Protein AF-A0A1B5L9G8-F1 (afdb_monomer_lite)

Organism: Ustilaginoidea virens (NCBI:txid1159556)

InterPro domains:
  IPR000719 Protein kinase domain [PS50011] (1-171)
  IPR011009 Protein kinase-like domain superfamily [SSF56112] (55-165)

Foldseek 3Di:
DADAPPDLADDQDAQDKYWYFDDFPPDPDDDDDDDDRDTKMKTFHAWPDDDPPDQKTWTWIQIPVPGIWIFITGHDDPDPVCVVVVVVVVVVQLVLVCLVDDDDDDPSGTHHDDPDDFCQDPVQADPVRDGPDDPVVVVVVVVVVVVSVVSCVVVVHDPVDDDSDDDDDDD

Radius of gyration: 18.92 Å; chains: 1; bounding box: 56×36×50 Å

pLDDT: mean 72.99, std 18.06, range [30.91, 96.12]

Secondary structure (DSSP, 8-state):
-EE-TT--B----TT-EEEEE---------S-------EEEEEEEEEEE--TT-SEEEEEEEETTTEEEEEEEE-----GGGHHHHHHHHHHHHHHHHHS-S-TT--TTEEE---S--TTSGGGB-TTSSB-S-HHHHHHHHHHHHHHHHHHHHTT---------------

Sequence (171 aa):
MAVDVGNPLIELRLGTRMAIQTDAVEEVTSSFREETAENYYIANLRNIARRSNEISAVFRARHSLFGDAVVKVVTKLTEPSSIPRIARNWVNEERVIRTVDHTPDYIPYCMDYLPYPDLAASTWIDSGSYFAGTLDHATRVFRQMASALDYLHGKKILHNDIKARKHPLQP

Structure (mmCIF, N/CA/C/O backbone):
data_AF-A0A1B5L9G8-F1
#
_entry.id   AF-A0A1B5L9G8-F1
#
loop_
_atom_site.group_PDB
_atom_site.id
_atom_site.type_symbol
_atom_site.label_atom_id
_atom_site.label_alt_id
_atom_site.label_comp_id
_atom_site.label_asym_id
_atom_site.label_entity_id
_atom_site.label_seq_id
_atom_site.pdbx_PDB_ins_code
_atom_site.Cartn_x
_atom_site.Cartn_y
_atom_site.Cartn_z
_atom_site.occupancy
_atom_site.B_iso_or_equiv
_atom_site.auth_seq_id
_atom_site.auth_comp_id
_atom_site.auth_asym_id
_atom_site.auth_atom_id
_atom_site.pdbx_PDB_model_num
ATOM 1 N N . MET A 1 1 ? -0.046 -6.805 28.510 1.00 32.25 1 MET A N 1
ATOM 2 C CA . MET A 1 1 ? -0.820 -5.551 28.487 1.00 32.25 1 MET A CA 1
ATOM 3 C C . MET A 1 1 ? -1.900 -5.745 27.439 1.00 32.25 1 MET A C 1
ATOM 5 O O . MET A 1 1 ? -1.558 -5.829 26.267 1.00 32.25 1 MET A O 1
ATOM 9 N N . ALA A 1 2 ? -3.137 -5.987 27.874 1.00 31.83 2 ALA A N 1
ATOM 10 C CA . ALA A 1 2 ? -4.296 -6.033 26.987 1.00 31.83 2 ALA A CA 1
ATOM 11 C C . ALA A 1 2 ? -4.629 -4.586 26.612 1.00 31.83 2 ALA A C 1
ATOM 13 O O . ALA A 1 2 ? -4.659 -3.728 27.497 1.00 31.83 2 ALA A O 1
ATOM 14 N N . VAL A 1 3 ? -4.747 -4.296 25.320 1.00 38.16 3 VAL A N 1
ATOM 15 C CA . VAL A 1 3 ? -5.112 -2.964 24.834 1.00 38.16 3 VAL A CA 1
ATOM 16 C C . VAL A 1 3 ? -6.541 -3.059 24.335 1.00 38.16 3 VAL A C 1
ATOM 18 O O . VAL A 1 3 ? -6.826 -3.849 23.440 1.00 38.16 3 VAL A O 1
ATOM 21 N N . ASP A 1 4 ? -7.408 -2.273 24.963 1.00 34.94 4 ASP A N 1
ATOM 22 C CA . ASP A 1 4 ? -8.803 -2.088 24.583 1.00 34.94 4 ASP A CA 1
ATOM 23 C C . ASP A 1 4 ? -8.887 -1.556 23.141 1.00 34.94 4 ASP A C 1
ATOM 25 O O . ASP A 1 4 ? -8.123 -0.663 22.740 1.00 34.94 4 ASP A O 1
ATOM 29 N N . VAL A 1 5 ? -9.773 -2.152 22.343 1.00 39.28 5 VAL A N 1
ATOM 30 C CA . VAL A 1 5 ? -9.876 -1.983 20.887 1.00 39.28 5 VAL A CA 1
ATOM 31 C C . VAL A 1 5 ? -10.596 -0.673 20.580 1.00 39.28 5 VAL A C 1
ATOM 33 O O . VAL A 1 5 ? -11.704 -0.624 20.068 1.00 39.28 5 VAL A O 1
ATOM 36 N N . GLY A 1 6 ? -9.938 0.427 20.922 1.00 35.88 6 GLY A N 1
ATOM 37 C CA . GLY A 1 6 ? -10.419 1.786 20.687 1.00 35.88 6 GLY A CA 1
ATOM 38 C C . GLY A 1 6 ? -9.310 2.833 20.697 1.00 35.88 6 GLY A C 1
ATOM 39 O O . GLY A 1 6 ? -9.556 3.987 20.349 1.00 35.88 6 GLY A O 1
ATOM 40 N N . ASN A 1 7 ? -8.077 2.454 21.055 1.00 38.84 7 ASN A N 1
ATOM 41 C CA . ASN A 1 7 ? -6.953 3.379 21.083 1.00 38.84 7 ASN A CA 1
ATOM 42 C C . ASN A 1 7 ? -5.988 3.133 19.907 1.00 38.84 7 ASN A C 1
ATOM 44 O O . ASN A 1 7 ? -5.149 2.235 19.977 1.00 38.84 7 ASN A O 1
ATOM 48 N N . PRO A 1 8 ? -6.056 3.934 18.827 1.00 45.72 8 PRO A N 1
ATOM 49 C CA . PRO A 1 8 ? -5.170 3.778 17.678 1.00 45.72 8 PRO A CA 1
ATOM 50 C C . PRO A 1 8 ? -3.727 4.220 17.975 1.00 45.72 8 PRO A C 1
ATOM 52 O O . PRO A 1 8 ? -2.856 3.995 17.138 1.00 45.72 8 PRO A O 1
ATOM 55 N N . LEU A 1 9 ? -3.457 4.833 19.140 1.00 46.97 9 LEU A N 1
ATOM 56 C CA . LEU A 1 9 ? -2.120 5.243 19.568 1.00 46.97 9 LEU A CA 1
ATOM 57 C C . LEU A 1 9 ? -1.368 4.074 20.199 1.00 46.97 9 LEU A C 1
ATOM 59 O O . LEU A 1 9 ? -1.429 3.856 21.410 1.00 46.97 9 LEU A O 1
ATOM 63 N N . ILE A 1 10 ? -0.609 3.347 19.384 1.00 57.81 10 ILE A N 1
ATOM 64 C CA . ILE A 1 10 ? 0.202 2.232 19.876 1.00 57.81 10 ILE A CA 1
ATOM 65 C C . ILE A 1 10 ? 1.638 2.371 19.378 1.00 57.81 10 ILE A C 1
ATOM 67 O O . ILE A 1 10 ? 1.932 2.247 18.189 1.00 57.81 10 ILE A O 1
ATOM 71 N N . GLU A 1 11 ? 2.566 2.591 20.310 1.00 56.94 11 GLU A N 1
ATOM 72 C CA . GLU A 1 11 ? 3.996 2.435 20.047 1.00 56.94 11 GLU A CA 1
ATOM 73 C C . GLU A 1 11 ? 4.407 0.968 20.227 1.00 56.94 11 GLU A C 1
ATOM 75 O O . GLU A 1 11 ? 4.881 0.549 21.285 1.00 56.94 11 GLU A O 1
ATOM 80 N N . LEU A 1 12 ? 4.249 0.160 19.176 1.00 63.81 12 LEU A N 1
ATOM 81 C CA . LEU A 1 12 ? 4.749 -1.216 19.177 1.00 63.81 12 LEU A CA 1
ATOM 82 C C . LEU A 1 12 ? 6.265 -1.223 18.977 1.00 63.81 12 LEU A C 1
ATOM 84 O O . LEU A 1 12 ? 6.761 -1.072 17.858 1.00 63.81 12 LEU A O 1
ATOM 88 N N . ARG A 1 13 ? 7.016 -1.405 20.068 1.00 67.62 13 ARG A N 1
ATOM 89 C CA . ARG A 1 13 ? 8.470 -1.622 20.002 1.00 67.62 13 ARG A CA 1
ATOM 90 C C . ARG A 1 13 ? 8.791 -2.926 19.259 1.00 67.62 13 ARG A C 1
ATOM 92 O O . ARG A 1 13 ? 7.985 -3.854 19.222 1.00 67.62 13 ARG A O 1
ATOM 99 N N . LEU A 1 14 ? 9.980 -2.978 18.661 1.00 72.31 14 LEU A N 1
ATOM 100 C CA . LEU A 1 14 ? 10.482 -4.161 17.964 1.00 72.31 14 LEU A CA 1
ATOM 101 C C . LEU A 1 14 ? 10.498 -5.374 18.909 1.00 72.31 14 LEU A C 1
ATOM 103 O O . LEU A 1 14 ? 10.992 -5.270 20.029 1.00 72.31 14 LEU A O 1
ATOM 107 N N . GLY A 1 15 ? 9.959 -6.508 18.460 1.00 70.19 15 GLY A N 1
ATOM 108 C CA . GLY A 1 15 ? 9.868 -7.745 19.240 1.00 70.19 15 GLY A CA 1
ATOM 109 C C . GLY A 1 15 ? 8.703 -7.798 20.234 1.00 70.19 15 GLY A C 1
ATOM 110 O O . GLY A 1 15 ? 8.423 -8.865 20.783 1.00 70.19 15 GLY A O 1
ATOM 111 N N . THR A 1 16 ? 7.985 -6.693 20.451 1.00 71.81 16 THR A N 1
ATOM 112 C CA . THR A 1 16 ? 6.837 -6.662 21.361 1.00 71.81 16 THR A CA 1
ATOM 113 C C . THR A 1 16 ? 5.630 -7.355 20.738 1.00 71.81 16 THR A C 1
ATOM 115 O O . THR A 1 16 ? 5.368 -7.226 19.540 1.00 71.81 16 THR A O 1
ATOM 118 N N . ARG A 1 17 ? 4.878 -8.076 21.577 1.00 71.62 17 ARG A N 1
ATOM 119 C CA . ARG A 1 17 ? 3.589 -8.680 21.232 1.00 71.62 17 ARG A CA 1
ATOM 120 C C . ARG A 1 17 ? 2.454 -7.877 21.841 1.00 71.62 17 ARG A C 1
ATOM 122 O O . ARG A 1 17 ? 2.522 -7.501 23.010 1.00 71.62 17 ARG A O 1
ATOM 129 N N . MET A 1 18 ? 1.406 -7.680 21.062 1.00 73.75 18 MET A N 1
ATOM 130 C CA . MET A 1 18 ? 0.159 -7.082 21.506 1.00 73.75 18 MET A CA 1
ATOM 131 C C . MET A 1 18 ? -0.958 -8.095 21.333 1.00 73.75 18 MET A C 1
ATOM 133 O O . MET A 1 18 ? -1.145 -8.598 20.228 1.00 73.75 18 MET A O 1
ATOM 137 N N . ALA A 1 19 ? -1.656 -8.399 22.424 1.00 75.50 19 ALA A N 1
ATOM 138 C CA . ALA A 1 19 ? -2.893 -9.160 22.380 1.00 75.50 19 ALA A CA 1
ATOM 139 C C . ALA A 1 19 ? -4.037 -8.192 22.079 1.00 75.50 19 ALA A C 1
ATOM 141 O O . ALA A 1 19 ? -4.143 -7.153 22.735 1.00 75.50 19 ALA A O 1
ATOM 142 N N . ILE A 1 20 ? -4.840 -8.535 21.082 1.00 70.19 20 ILE A N 1
ATOM 143 C CA . ILE A 1 20 ? -6.074 -7.848 20.739 1.00 70.19 20 ILE A CA 1
ATOM 144 C C . ILE A 1 20 ? -7.209 -8.794 21.110 1.00 70.19 20 ILE A C 1
ATOM 146 O O . ILE A 1 20 ? -7.206 -9.962 20.719 1.00 70.19 20 ILE A O 1
ATOM 150 N N . GLN A 1 21 ? -8.134 -8.268 21.901 1.00 65.06 21 GLN A N 1
ATOM 151 C CA . GLN A 1 21 ? -9.349 -8.942 22.316 1.00 65.06 21 GLN A CA 1
ATOM 152 C C . GLN A 1 21 ? -10.499 -8.069 21.841 1.00 65.06 21 GLN A C 1
ATOM 154 O O . GLN A 1 21 ? -10.686 -6.975 22.359 1.00 65.06 21 GLN A O 1
ATOM 159 N N . THR A 1 22 ? -11.215 -8.502 20.810 1.00 59.22 22 THR A N 1
ATOM 160 C CA . THR A 1 22 ? -12.420 -7.796 20.374 1.00 59.22 22 THR A CA 1
ATOM 161 C C . THR A 1 22 ? -13.578 -8.233 21.261 1.00 59.22 22 THR A C 1
ATOM 163 O O . THR A 1 22 ? -13.959 -9.406 21.228 1.00 59.22 22 THR A O 1
ATOM 166 N N . ASP A 1 23 ? -14.126 -7.311 22.051 1.00 49.72 23 ASP A N 1
ATOM 167 C CA . ASP A 1 23 ? -15.373 -7.562 22.770 1.00 49.72 23 ASP A CA 1
ATOM 168 C C . ASP A 1 23 ? -16.520 -7.723 21.765 1.00 49.72 23 ASP A C 1
ATOM 170 O O . ASP A 1 23 ? -16.543 -7.076 20.712 1.00 49.72 23 ASP A O 1
ATOM 174 N N . ALA A 1 24 ? -17.459 -8.620 22.073 1.00 49.25 24 ALA A N 1
ATOM 175 C CA . ALA A 1 24 ? -18.660 -8.796 21.272 1.00 49.25 24 ALA A CA 1
ATOM 176 C C . ALA A 1 24 ? -19.417 -7.462 21.229 1.00 49.25 24 ALA A C 1
ATOM 178 O O . ALA A 1 24 ? -19.804 -6.917 22.264 1.00 49.25 24 ALA A O 1
ATOM 179 N N . VAL A 1 25 ? -19.597 -6.909 20.031 1.00 48.91 25 VAL A N 1
ATOM 180 C CA . VAL A 1 25 ? -20.456 -5.742 19.850 1.00 48.91 25 VAL A CA 1
ATOM 181 C C . VAL A 1 25 ? -21.889 -6.229 20.061 1.00 48.91 25 VAL A C 1
ATOM 183 O O . VAL A 1 25 ? -22.413 -6.951 19.216 1.00 48.91 25 VAL A O 1
ATOM 186 N N . GLU A 1 26 ? -22.521 -5.864 21.181 1.00 42.09 26 GLU A N 1
ATOM 187 C CA . GLU A 1 26 ? -23.970 -6.025 21.360 1.00 42.09 26 GLU A CA 1
ATOM 188 C C . GLU A 1 26 ? -24.697 -5.107 20.361 1.00 42.09 26 GLU A C 1
ATOM 190 O O . GLU A 1 26 ? -25.102 -3.989 20.683 1.00 42.09 26 GLU A O 1
ATOM 195 N N . GLU A 1 27 ? -24.848 -5.548 19.112 1.00 42.66 27 GLU A N 1
ATOM 196 C CA . GLU A 1 27 ? -25.741 -4.899 18.159 1.00 42.66 27 GLU A CA 1
ATOM 197 C C . GLU A 1 27 ? -27.140 -5.512 18.269 1.00 42.66 27 GLU A C 1
ATOM 199 O O . GLU A 1 27 ? -27.417 -6.641 17.860 1.00 42.66 27 GLU A O 1
ATOM 204 N N . VAL A 1 28 ? -28.060 -4.720 18.820 1.00 45.66 28 VAL A N 1
ATOM 205 C CA . VAL A 1 28 ? -29.503 -4.944 18.751 1.00 45.66 28 VAL A CA 1
ATOM 206 C C . VAL A 1 28 ? -29.934 -4.805 17.289 1.00 45.66 28 VAL A C 1
ATOM 208 O O . VAL A 1 28 ? -30.333 -3.732 16.859 1.00 45.66 28 VAL A O 1
ATOM 211 N N . THR A 1 29 ? -29.827 -5.861 16.486 1.00 41.69 29 THR A N 1
ATOM 212 C CA . THR A 1 29 ? -30.732 -6.135 15.354 1.00 41.69 29 THR A CA 1
ATOM 213 C C . THR A 1 29 ? -30.519 -7.554 14.831 1.00 41.69 29 THR A C 1
ATOM 215 O O . THR A 1 29 ? -29.432 -7.963 14.439 1.00 41.69 29 THR A O 1
ATOM 218 N N . SER A 1 30 ? -31.600 -8.332 14.830 1.00 44.94 30 SER A N 1
ATOM 219 C CA . SER A 1 30 ? -31.612 -9.730 14.418 1.00 44.94 30 SER A CA 1
ATOM 220 C C . SER A 1 30 ? -31.294 -9.893 12.929 1.00 44.94 30 SER A C 1
ATOM 222 O O . SER A 1 30 ? -32.076 -9.457 12.083 1.00 44.94 30 SER A O 1
ATOM 224 N N . SER A 1 31 ? -30.215 -10.593 12.591 1.00 40.62 31 SER A N 1
ATOM 225 C CA . SER A 1 31 ? -30.265 -11.891 11.892 1.00 40.62 31 SER A CA 1
ATOM 226 C C . SER A 1 31 ? -28.882 -12.286 11.355 1.00 40.62 31 SER A C 1
ATOM 228 O O . SER A 1 31 ? -28.315 -11.621 10.499 1.00 40.62 31 SER A O 1
ATOM 230 N N . PHE A 1 32 ? -28.390 -13.419 11.866 1.00 42.16 32 PHE A N 1
ATOM 231 C CA . PHE A 1 32 ? -27.305 -14.255 11.340 1.00 42.16 32 PHE A CA 1
ATOM 232 C C . PHE A 1 32 ? -25.956 -13.585 11.031 1.00 42.16 32 PHE A C 1
ATOM 234 O O . PHE A 1 32 ? -25.656 -13.258 9.886 1.00 42.16 32 PHE A O 1
ATOM 241 N N . ARG A 1 33 ? -25.074 -13.569 12.037 1.00 35.38 33 ARG A N 1
ATOM 242 C CA . ARG A 1 33 ? -23.628 -13.796 11.877 1.00 35.38 33 ARG A CA 1
ATOM 243 C C . ARG A 1 33 ? -23.067 -14.351 13.187 1.00 35.38 33 ARG A C 1
ATOM 245 O O . ARG A 1 33 ? -23.445 -13.875 14.249 1.00 35.38 33 ARG A O 1
ATOM 252 N N . GLU A 1 34 ? -22.262 -15.406 13.096 1.00 38.94 34 GLU A N 1
ATOM 253 C CA . GLU A 1 34 ? -21.647 -16.066 14.250 1.00 38.94 34 GLU A CA 1
ATOM 254 C C . GLU A 1 34 ? -20.817 -15.066 15.067 1.00 38.94 34 GLU A C 1
ATOM 256 O O . GLU A 1 34 ? -19.945 -14.376 14.541 1.00 38.94 34 GLU A O 1
ATOM 261 N N . GLU A 1 35 ? -21.133 -14.992 16.358 1.00 45.28 35 GLU A N 1
ATOM 262 C CA . GLU A 1 35 ? -20.353 -14.331 17.399 1.00 45.28 35 GLU A CA 1
ATOM 263 C C . GLU A 1 35 ? -19.018 -15.061 17.569 1.00 45.28 35 GLU A C 1
ATOM 265 O O . GLU A 1 35 ? -18.971 -16.176 18.092 1.00 45.28 35 GLU A O 1
ATOM 270 N N . THR A 1 36 ? -17.912 -14.429 17.190 1.00 41.41 36 THR A N 1
ATOM 271 C CA . THR A 1 36 ? -16.589 -14.868 17.637 1.00 41.41 36 THR A CA 1
ATOM 272 C C . THR A 1 36 ? -15.848 -13.685 18.233 1.00 41.41 36 THR A C 1
ATOM 274 O O . THR A 1 36 ? -15.402 -12.794 17.517 1.00 41.41 36 THR A O 1
ATOM 277 N N . ALA A 1 37 ? -15.702 -13.678 19.559 1.00 48.91 37 ALA A N 1
ATOM 278 C CA . ALA A 1 37 ? -14.681 -12.873 20.213 1.00 48.91 37 ALA A CA 1
ATOM 279 C C . ALA A 1 37 ? -13.315 -13.354 19.698 1.00 48.91 37 ALA A C 1
ATOM 281 O O . ALA A 1 37 ? -12.838 -14.432 20.068 1.00 48.91 37 ALA A O 1
ATOM 282 N N . GLU A 1 38 ? -12.709 -12.602 18.783 1.00 59.12 38 GLU A N 1
ATOM 283 C CA . GLU A 1 38 ? -11.433 -12.975 18.191 1.00 59.12 38 GLU A CA 1
ATOM 284 C C . GLU A 1 38 ? -10.296 -12.567 19.129 1.00 59.12 38 GLU A C 1
ATOM 286 O O . GLU A 1 38 ? -10.011 -11.389 19.348 1.00 59.12 38 GLU A O 1
ATOM 291 N N . ASN A 1 39 ? -9.625 -13.575 19.685 1.00 71.38 39 ASN A N 1
ATOM 292 C CA . ASN A 1 39 ? -8.389 -13.397 20.433 1.00 71.38 39 ASN A CA 1
ATOM 293 C C . ASN A 1 39 ? -7.210 -13.634 19.492 1.00 71.38 39 ASN A C 1
ATOM 295 O O . ASN A 1 39 ? -6.898 -14.777 19.146 1.00 71.38 39 ASN A O 1
ATOM 299 N N . TYR A 1 40 ? -6.523 -12.566 19.099 1.00 76.94 40 TYR A N 1
ATOM 300 C CA . TYR A 1 40 ? -5.327 -12.664 18.267 1.00 76.94 40 TYR A CA 1
ATOM 301 C C . TYR A 1 40 ? -4.184 -11.820 18.819 1.00 76.94 40 TYR A C 1
ATOM 303 O O . TYR A 1 40 ? -4.368 -10.934 19.653 1.00 76.94 40 TYR A O 1
ATOM 311 N N . TYR A 1 41 ? -2.959 -12.119 18.384 1.00 80.31 41 TYR A N 1
ATOM 312 C CA . TYR A 1 41 ? -1.807 -11.287 18.710 1.00 80.31 41 TYR A CA 1
ATOM 313 C C . TYR A 1 41 ? -1.079 -10.810 17.462 1.00 80.31 41 TYR A C 1
ATOM 315 O O . TYR A 1 41 ? -0.990 -11.513 16.453 1.00 80.31 41 TYR A O 1
ATOM 323 N N . ILE A 1 42 ? -0.486 -9.626 17.585 1.00 81.75 42 ILE A N 1
ATOM 324 C CA . ILE A 1 42 ? 0.397 -9.023 16.591 1.00 81.75 42 ILE A CA 1
ATOM 325 C C . ILE A 1 42 ? 1.773 -8.836 17.229 1.00 81.75 42 ILE A C 1
ATOM 327 O O . ILE A 1 42 ? 1.903 -8.199 18.275 1.00 81.75 42 ILE A O 1
ATOM 331 N N . ALA A 1 43 ? 2.812 -9.394 16.607 1.00 83.75 43 ALA A N 1
ATOM 332 C CA . ALA A 1 43 ? 4.203 -9.215 17.025 1.00 83.75 43 ALA A CA 1
ATOM 333 C C . ALA A 1 43 ? 4.958 -8.330 16.026 1.00 83.75 43 ALA A C 1
ATOM 335 O O . ALA A 1 43 ? 5.053 -8.712 14.863 1.00 83.75 43 ALA A O 1
ATOM 336 N N . ASN A 1 44 ? 5.519 -7.190 16.447 1.00 83.00 44 ASN A N 1
ATOM 337 C CA . ASN A 1 44 ? 6.313 -6.336 15.550 1.00 83.00 44 ASN A CA 1
ATOM 338 C C . ASN A 1 44 ? 7.664 -7.004 15.237 1.00 83.00 44 ASN A C 1
ATOM 340 O O . ASN A 1 44 ? 8.490 -7.191 16.132 1.00 83.00 44 ASN A O 1
ATOM 344 N N . LEU A 1 45 ? 7.894 -7.339 13.967 1.00 81.06 45 LEU A N 1
ATOM 345 C CA . LEU A 1 45 ? 9.124 -7.973 13.492 1.00 81.06 45 LEU A CA 1
ATOM 346 C C . LEU A 1 45 ? 10.142 -6.975 12.942 1.00 81.06 45 LEU A C 1
ATOM 348 O O . LEU A 1 45 ? 11.338 -7.234 13.037 1.00 81.06 45 LEU A O 1
ATOM 352 N N . ARG A 1 46 ? 9.690 -5.882 12.312 1.00 81.75 46 ARG A N 1
ATOM 353 C CA . ARG A 1 46 ? 10.557 -4.857 11.705 1.00 81.75 46 ARG A CA 1
ATOM 354 C C . ARG A 1 46 ? 9.749 -3.629 11.287 1.00 81.75 46 ARG A C 1
ATOM 356 O O . ARG A 1 46 ? 8.750 -3.766 10.592 1.00 81.75 46 ARG A O 1
ATOM 363 N N . ASN A 1 47 ? 10.251 -2.425 11.554 1.00 79.25 47 ASN A N 1
ATOM 364 C CA . ASN A 1 47 ? 9.686 -1.202 10.970 1.00 79.25 47 ASN A CA 1
ATOM 365 C C . ASN A 1 47 ? 9.994 -1.123 9.462 1.00 79.25 47 ASN A C 1
ATOM 367 O O . ASN A 1 47 ? 11.153 -1.235 9.062 1.00 79.25 47 ASN A O 1
ATOM 371 N N . ILE A 1 48 ? 8.961 -0.922 8.639 1.00 77.88 48 ILE A N 1
ATOM 372 C CA . ILE A 1 48 ? 9.072 -0.768 7.178 1.00 77.88 48 ILE A CA 1
ATOM 373 C C . ILE A 1 48 ? 9.106 0.718 6.819 1.00 77.88 48 ILE A C 1
ATOM 375 O O . ILE A 1 48 ? 9.996 1.164 6.102 1.00 77.88 48 ILE A O 1
ATOM 379 N N . ALA A 1 49 ? 8.167 1.497 7.356 1.00 74.75 49 ALA A N 1
ATOM 380 C CA . ALA A 1 49 ? 8.111 2.938 7.165 1.00 74.75 49 ALA A CA 1
ATOM 381 C C . ALA A 1 49 ? 7.696 3.620 8.471 1.00 74.75 49 ALA A C 1
ATOM 383 O O . ALA A 1 49 ? 6.598 3.405 8.980 1.00 74.75 49 ALA A O 1
ATOM 384 N N . ARG A 1 50 ? 8.580 4.454 9.018 1.00 69.31 50 ARG A N 1
ATOM 385 C CA . ARG A 1 50 ? 8.281 5.327 10.155 1.00 69.31 50 ARG A CA 1
ATOM 386 C C . ARG A 1 50 ? 9.062 6.620 9.977 1.00 69.31 50 ARG A C 1
ATOM 388 O O . ARG A 1 50 ? 10.284 6.606 10.081 1.00 69.31 50 ARG A O 1
ATOM 395 N N . ARG A 1 51 ? 8.377 7.732 9.708 1.00 66.62 51 ARG A N 1
ATOM 396 C CA . ARG A 1 51 ? 9.007 9.061 9.722 1.00 66.62 51 ARG A CA 1
ATOM 397 C C . ARG A 1 51 ? 8.680 9.778 11.018 1.00 66.62 51 ARG A C 1
ATOM 399 O O . ARG A 1 51 ? 7.580 9.657 11.549 1.00 66.62 51 ARG A O 1
ATOM 406 N N . SER A 1 52 ? 9.625 10.582 11.491 1.00 61.44 52 SER A N 1
ATOM 407 C CA . SER A 1 52 ? 9.470 11.393 12.700 1.00 61.44 52 SER A CA 1
ATOM 408 C C . SER A 1 52 ? 8.251 12.320 12.655 1.00 61.44 52 SER A C 1
ATOM 410 O O . SER A 1 52 ? 7.697 12.614 13.709 1.00 61.44 52 SER A O 1
ATOM 412 N N . ASN A 1 53 ? 7.783 12.726 11.470 1.00 62.47 53 ASN A N 1
ATOM 413 C CA . ASN A 1 53 ? 6.672 13.670 11.298 1.00 62.47 53 ASN A CA 1
ATOM 414 C C . ASN A 1 53 ? 5.398 13.043 10.706 1.00 62.47 53 ASN A C 1
ATOM 416 O O . ASN A 1 53 ? 4.452 13.766 10.407 1.00 62.47 53 ASN A O 1
ATOM 420 N N . GLU A 1 54 ? 5.356 11.722 10.514 1.00 70.81 54 GLU A N 1
ATOM 421 C CA . GLU A 1 54 ? 4.166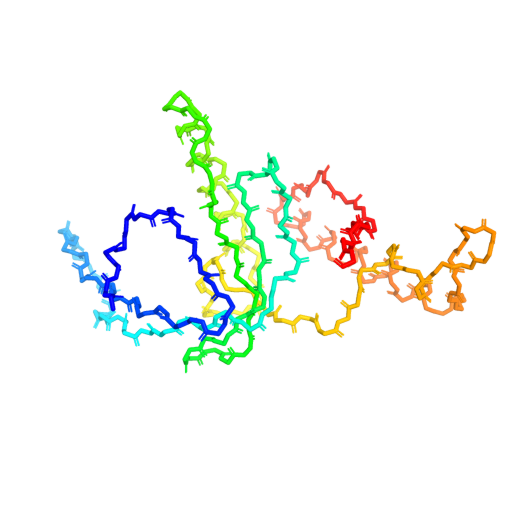 11.055 9.979 1.00 70.81 54 GLU A CA 1
ATOM 422 C C . GLU A 1 54 ? 3.196 10.647 11.095 1.00 70.81 54 GLU A C 1
ATOM 424 O O . GLU A 1 54 ? 3.583 10.255 12.199 1.00 70.81 54 GLU A O 1
ATOM 429 N N . ILE A 1 55 ? 1.905 10.750 10.779 1.00 75.06 55 ILE A N 1
ATOM 430 C CA . ILE A 1 55 ? 0.796 10.361 11.659 1.00 75.06 55 ILE A CA 1
ATOM 431 C C . ILE A 1 55 ? 0.584 8.845 11.702 1.00 75.06 55 ILE A C 1
ATOM 433 O O . ILE A 1 55 ? -0.197 8.368 12.516 1.00 75.06 55 ILE A O 1
ATOM 437 N N . SER A 1 56 ? 1.283 8.088 10.855 1.00 77.62 56 SER A N 1
ATOM 438 C CA . SER A 1 56 ? 1.206 6.632 10.793 1.00 77.62 56 SER A CA 1
ATOM 439 C C . SER A 1 56 ? 2.578 5.990 10.644 1.00 77.62 56 SER A C 1
ATOM 441 O O . SER A 1 56 ? 3.480 6.580 10.050 1.00 77.62 56 SER A O 1
ATOM 443 N N . ALA A 1 57 ? 2.694 4.746 11.092 1.00 79.88 57 ALA A N 1
ATOM 444 C CA . ALA A 1 57 ? 3.824 3.875 10.804 1.00 79.88 57 ALA A CA 1
ATOM 445 C C . ALA A 1 57 ? 3.347 2.556 10.197 1.00 79.88 57 ALA A C 1
ATOM 447 O O . ALA A 1 57 ? 2.227 2.112 10.443 1.00 79.88 57 ALA A O 1
ATOM 448 N N . VAL A 1 58 ? 4.229 1.933 9.421 1.00 82.38 58 VAL A N 1
ATOM 449 C CA . VAL A 1 58 ? 4.031 0.628 8.796 1.00 82.38 58 VAL A CA 1
ATOM 450 C C . VAL A 1 58 ? 5.149 -0.299 9.251 1.00 82.38 58 VAL A C 1
ATOM 452 O O . VAL A 1 58 ? 6.330 0.049 9.149 1.00 82.38 58 VAL A O 1
ATOM 455 N N . PHE A 1 59 ? 4.803 -1.481 9.744 1.00 84.31 59 PHE A N 1
ATOM 456 C CA . PHE A 1 59 ? 5.769 -2.479 10.192 1.00 84.31 59 PHE A CA 1
ATOM 457 C C . PHE A 1 59 ? 5.392 -3.875 9.704 1.00 84.31 59 PHE A C 1
ATOM 459 O O . PHE A 1 59 ? 4.222 -4.198 9.531 1.00 84.31 59 PHE A O 1
ATOM 466 N N . ARG A 1 60 ? 6.404 -4.714 9.485 1.00 87.25 60 ARG A N 1
ATOM 467 C CA . ARG A 1 60 ? 6.223 -6.152 9.324 1.00 87.25 60 ARG A CA 1
ATOM 468 C C . ARG A 1 60 ? 5.842 -6.720 10.679 1.00 87.25 60 ARG A C 1
ATOM 470 O O . ARG A 1 60 ? 6.517 -6.445 11.674 1.00 87.25 60 ARG A O 1
ATOM 477 N N . ALA A 1 61 ? 4.817 -7.549 10.704 1.00 86.69 61 ALA A N 1
ATOM 478 C CA . ALA A 1 61 ? 4.339 -8.202 11.898 1.00 86.69 61 ALA A CA 1
ATOM 479 C C . ALA A 1 61 ? 4.114 -9.697 11.680 1.00 86.69 61 ALA A C 1
ATOM 481 O O . ALA A 1 61 ? 4.000 -10.159 10.550 1.00 86.69 61 ALA A O 1
ATOM 482 N N . ARG A 1 62 ? 4.010 -10.436 12.785 1.00 87.69 62 ARG A N 1
ATOM 483 C CA . ARG A 1 62 ? 3.437 -11.782 12.797 1.00 87.69 62 ARG A CA 1
ATOM 484 C C . 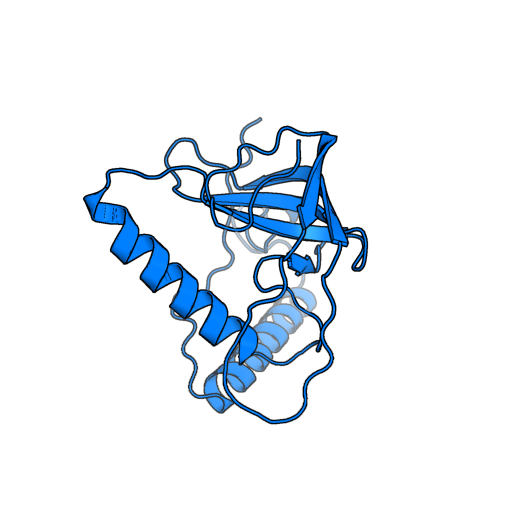ARG A 1 62 ? 2.068 -11.740 13.465 1.00 87.69 62 ARG A C 1
ATOM 486 O O . ARG A 1 62 ? 2.000 -11.469 14.666 1.00 87.69 62 ARG A O 1
ATOM 493 N N . HIS A 1 63 ? 1.022 -12.002 12.691 1.00 86.81 63 HIS A N 1
ATOM 494 C CA . HIS A 1 63 ? -0.342 -12.237 13.146 1.00 86.81 63 HIS A CA 1
ATOM 495 C C . HIS A 1 63 ? -0.507 -13.702 13.571 1.00 86.81 63 HIS A C 1
ATOM 497 O O . HIS A 1 63 ? -0.031 -14.611 12.888 1.00 86.81 63 HIS A O 1
ATOM 503 N N . SER A 1 64 ? -1.182 -13.957 14.691 1.00 84.31 64 SER A N 1
ATOM 504 C CA . SER A 1 64 ? -1.394 -15.322 15.200 1.00 84.31 64 SER A CA 1
ATOM 505 C C . SER A 1 64 ? -2.221 -16.212 14.274 1.00 84.31 64 SER A C 1
ATOM 507 O O . SER A 1 64 ? -1.993 -17.417 14.255 1.00 84.31 64 SER A O 1
ATOM 509 N N . LEU A 1 65 ? -3.150 -15.621 13.517 1.00 82.75 65 LEU A N 1
ATOM 510 C CA . LEU A 1 65 ? -4.050 -16.346 12.611 1.00 82.75 65 LEU A CA 1
ATOM 511 C C . LEU A 1 65 ? -3.571 -16.331 11.152 1.00 82.75 65 LEU A C 1
ATOM 513 O O . LEU A 1 65 ? -3.722 -17.321 10.451 1.00 82.75 65 LEU A O 1
ATOM 517 N N . PHE A 1 66 ? -2.945 -15.233 10.711 1.00 78.88 66 PHE A N 1
ATOM 518 C CA . PHE A 1 66 ? -2.629 -14.993 9.293 1.00 78.88 66 PHE A CA 1
ATOM 519 C C . PHE A 1 66 ? -1.133 -15.125 8.975 1.00 78.88 66 PHE A C 1
ATOM 521 O O . PHE A 1 66 ? -0.725 -15.018 7.825 1.00 78.88 66 PHE A O 1
ATOM 528 N N . GLY A 1 67 ? -0.287 -15.374 9.980 1.00 86.94 67 GLY A N 1
ATOM 529 C CA . GLY A 1 67 ? 1.152 -15.506 9.775 1.00 86.94 67 GLY A CA 1
ATOM 530 C C . GLY A 1 67 ? 1.834 -14.159 9.535 1.00 86.94 67 GLY A C 1
ATOM 531 O O . GLY A 1 67 ? 1.688 -13.238 10.336 1.00 86.94 67 GLY A O 1
ATOM 532 N N . ASP A 1 68 ? 2.655 -14.063 8.492 1.00 87.50 68 ASP A N 1
ATOM 533 C CA . ASP A 1 68 ? 3.420 -12.850 8.189 1.00 87.50 68 ASP A CA 1
ATOM 534 C C . ASP A 1 68 ? 2.536 -11.777 7.546 1.00 87.50 68 ASP A C 1
ATOM 536 O O . ASP A 1 68 ? 1.912 -12.004 6.515 1.00 87.50 68 ASP A O 1
ATOM 540 N N . ALA A 1 69 ? 2.544 -10.583 8.133 1.00 86.94 69 ALA A N 1
ATOM 541 C CA . ALA A 1 69 ? 1.697 -9.475 7.720 1.00 86.94 69 ALA A CA 1
ATOM 542 C C . ALA A 1 69 ? 2.449 -8.138 7.717 1.00 86.94 69 ALA A C 1
ATOM 544 O O . ALA A 1 69 ? 3.533 -7.983 8.288 1.00 86.94 69 ALA A O 1
ATOM 545 N N . VAL A 1 70 ? 1.840 -7.138 7.097 1.00 84.56 70 VAL A N 1
ATOM 546 C CA . VAL A 1 70 ? 2.191 -5.724 7.186 1.00 84.56 70 VAL A CA 1
ATOM 547 C C . VAL A 1 70 ? 1.087 -5.022 7.945 1.00 84.56 70 VAL A C 1
ATOM 549 O O . VAL A 1 70 ? -0.078 -5.123 7.573 1.00 84.56 70 VAL A O 1
ATOM 552 N N . VAL A 1 71 ? 1.467 -4.293 8.989 1.00 82.19 71 VAL A N 1
ATOM 553 C CA . VAL A 1 71 ? 0.531 -3.585 9.851 1.00 82.19 71 VAL A CA 1
ATOM 554 C C . VAL A 1 71 ? 0.761 -2.088 9.788 1.00 82.19 71 VAL A C 1
ATOM 556 O O . VAL A 1 71 ? 1.886 -1.614 9.964 1.00 82.19 71 VAL A O 1
ATOM 559 N N . LYS A 1 72 ? -0.320 -1.344 9.538 1.00 82.88 72 LYS A N 1
ATOM 560 C CA . LYS A 1 72 ? -0.355 0.121 9.581 1.00 82.88 72 LYS A CA 1
ATOM 561 C C . LYS A 1 72 ? -0.998 0.567 10.890 1.00 82.88 72 LYS A C 1
ATOM 563 O O . LYS A 1 72 ? -2.091 0.127 11.223 1.00 82.88 72 LYS A O 1
ATOM 568 N N . VAL A 1 73 ? -0.337 1.464 11.614 1.00 77.50 73 VAL A N 1
ATOM 569 C CA . VAL A 1 73 ? -0.831 2.041 12.877 1.00 77.50 73 VAL A CA 1
ATOM 570 C C . VAL A 1 73 ? -0.752 3.556 12.844 1.00 77.50 73 VAL A C 1
ATOM 572 O O . VAL A 1 73 ? 0.102 4.115 12.157 1.00 77.50 73 VAL A O 1
ATOM 575 N N . VAL A 1 74 ? -1.611 4.227 13.608 1.00 77.06 74 VAL A N 1
ATOM 576 C CA . VAL A 1 74 ? -1.563 5.681 13.798 1.00 77.06 74 VAL A CA 1
ATOM 577 C C . VAL A 1 74 ? -0.609 5.978 14.956 1.00 77.06 74 VAL A C 1
ATOM 579 O O . VAL A 1 74 ? -0.834 5.585 16.091 1.00 77.06 74 VAL A O 1
ATOM 582 N N . THR A 1 75 ? 0.500 6.661 14.692 1.00 70.69 75 THR A N 1
ATOM 583 C CA . THR A 1 75 ? 1.559 6.865 15.697 1.00 70.69 75 THR A CA 1
ATOM 584 C C . THR A 1 75 ? 1.499 8.211 16.399 1.00 70.69 75 THR A C 1
ATOM 586 O O . THR A 1 75 ? 2.190 8.400 17.398 1.00 70.69 75 THR A O 1
ATOM 589 N N . LYS A 1 76 ? 0.727 9.172 15.877 1.00 67.69 76 LYS A N 1
ATOM 590 C CA . LYS A 1 76 ? 0.610 10.519 16.449 1.00 67.69 76 LYS A CA 1
ATOM 591 C C . LYS A 1 76 ? -0.791 11.083 16.245 1.00 67.69 76 LYS A C 1
ATOM 593 O O . LYS A 1 76 ? -1.271 11.135 15.116 1.00 67.69 76 LYS A O 1
ATOM 598 N N . LEU A 1 77 ? -1.388 11.604 17.316 1.00 65.12 77 LEU A N 1
ATOM 599 C CA . LEU A 1 77 ? -2.502 12.545 17.224 1.00 65.12 77 LEU A CA 1
ATOM 600 C C . LEU A 1 77 ? -1.907 13.954 17.223 1.00 65.12 77 LEU A C 1
ATOM 602 O O . LEU A 1 77 ? -1.574 14.514 18.265 1.00 65.12 77 LEU A O 1
ATOM 606 N N . THR A 1 78 ? -1.682 14.498 16.032 1.00 62.97 78 THR A N 1
ATOM 607 C CA . THR A 1 78 ? -1.194 15.869 15.853 1.00 62.97 78 THR A CA 1
ATOM 608 C C . THR A 1 78 ? -2.362 16.826 16.072 1.00 62.97 78 THR A C 1
ATOM 610 O O . THR A 1 78 ? -3.032 17.190 15.118 1.00 62.97 78 THR A O 1
ATOM 613 N N . GLU A 1 79 ? -2.637 17.181 17.326 1.00 72.31 79 GLU A N 1
ATOM 614 C CA . GLU A 1 79 ? -3.732 18.067 17.768 1.00 72.31 79 GLU A CA 1
ATOM 615 C C . GLU A 1 79 ? -5.150 17.449 17.727 1.00 72.31 79 GLU A C 1
ATOM 617 O O . GLU A 1 79 ? -5.498 16.756 16.763 1.00 72.31 79 GLU A O 1
ATOM 622 N N . PRO A 1 80 ? -6.017 17.742 18.726 1.00 72.31 80 PRO A N 1
ATOM 623 C CA . PRO A 1 80 ? -7.400 17.249 18.768 1.00 72.31 80 PRO A CA 1
ATOM 624 C C . PRO A 1 80 ? -8.228 17.585 17.519 1.00 72.31 80 PRO A C 1
ATOM 626 O O . PRO A 1 80 ? -9.070 16.797 17.093 1.00 72.31 80 PRO A O 1
ATOM 629 N N . SER A 1 81 ? -7.949 18.729 16.890 1.00 76.31 81 SER A N 1
ATOM 630 C CA . SER A 1 81 ? -8.599 19.203 15.660 1.00 76.31 81 SER A CA 1
ATOM 631 C C . SER A 1 81 ? -8.362 18.283 14.453 1.00 76.31 81 SER A C 1
ATOM 633 O O . SER A 1 81 ? -9.183 18.239 13.534 1.00 76.31 81 SER A O 1
ATOM 635 N N . SER A 1 82 ? -7.263 17.521 14.441 1.00 76.25 82 SER A N 1
ATOM 636 C CA . SER A 1 82 ? -6.927 16.604 13.348 1.00 76.25 82 SER A CA 1
ATOM 637 C C . SER A 1 82 ? -7.620 15.246 13.459 1.00 76.25 82 SER A C 1
ATOM 639 O O . SER A 1 82 ? -7.765 14.566 12.440 1.00 76.25 82 SER A O 1
ATOM 641 N N . ILE A 1 83 ? -8.082 14.865 14.657 1.00 79.38 83 ILE A N 1
ATOM 642 C CA . ILE A 1 83 ? -8.648 13.539 14.946 1.00 79.38 83 ILE A CA 1
ATOM 643 C C . ILE A 1 83 ? -9.827 13.213 14.018 1.00 79.38 83 ILE A C 1
ATOM 645 O O . ILE A 1 83 ? -9.785 12.157 13.383 1.00 79.38 83 ILE A O 1
ATOM 649 N N . PRO A 1 84 ? -10.827 14.100 13.819 1.00 83.06 84 PRO A N 1
ATOM 650 C CA . PRO A 1 84 ? -11.948 13.793 12.930 1.00 83.06 84 PRO A CA 1
ATOM 651 C C . PRO A 1 84 ? -11.511 13.581 11.478 1.00 83.06 84 PRO A C 1
ATOM 653 O O . PRO A 1 84 ? -12.076 12.748 10.770 1.00 83.06 84 PRO A O 1
ATOM 656 N N . ARG A 1 85 ? -10.489 14.318 11.022 1.00 82.81 85 ARG A N 1
ATOM 657 C CA . ARG A 1 85 ? -9.933 14.167 9.672 1.00 82.81 85 ARG A CA 1
ATOM 658 C C . ARG A 1 85 ? -9.195 12.838 9.527 1.00 82.81 85 ARG A C 1
ATOM 660 O O . ARG A 1 85 ? -9.383 12.162 8.522 1.00 82.81 85 ARG A O 1
ATOM 667 N N . ILE A 1 86 ? -8.378 12.464 10.514 1.00 80.44 86 ILE A N 1
ATOM 668 C CA . ILE A 1 86 ? -7.649 11.188 10.525 1.00 80.44 86 ILE A CA 1
ATOM 669 C C . ILE A 1 86 ? -8.643 10.025 10.526 1.00 80.44 86 ILE A C 1
ATOM 671 O O . ILE A 1 86 ? -8.556 9.171 9.649 1.00 80.44 86 ILE A O 1
ATOM 675 N N . ALA A 1 87 ? -9.629 10.042 11.426 1.00 81.94 87 ALA A N 1
ATOM 676 C CA . ALA A 1 87 ? -10.665 9.015 11.505 1.00 81.94 87 ALA A CA 1
ATOM 677 C C . ALA A 1 87 ? -11.451 8.891 10.190 1.00 81.94 87 ALA A C 1
ATOM 679 O O . ALA A 1 87 ? -11.641 7.792 9.680 1.00 81.94 87 ALA A O 1
ATOM 680 N N . ARG A 1 88 ? -11.845 10.016 9.576 1.00 84.38 88 ARG A N 1
ATOM 681 C CA . ARG A 1 88 ? -12.548 10.005 8.284 1.00 84.38 88 ARG A CA 1
ATOM 682 C C . ARG A 1 88 ? -11.695 9.423 7.158 1.00 84.38 88 ARG A C 1
ATOM 684 O O . ARG A 1 88 ? -12.196 8.633 6.364 1.00 84.38 88 ARG A O 1
ATOM 691 N N . ASN A 1 89 ? -10.425 9.818 7.071 1.00 83.38 89 ASN A N 1
ATOM 692 C CA . ASN A 1 89 ? -9.507 9.282 6.067 1.00 83.38 89 ASN A CA 1
ATOM 693 C C . ASN A 1 89 ? -9.313 7.773 6.248 1.00 83.38 89 ASN A C 1
ATOM 695 O O . ASN A 1 89 ? -9.313 7.040 5.267 1.00 83.38 89 ASN A O 1
ATOM 699 N N . TRP A 1 90 ? -9.213 7.329 7.497 1.00 81.44 90 TRP A N 1
ATOM 700 C CA . TRP A 1 90 ? -9.047 5.932 7.869 1.00 81.44 90 TRP A CA 1
ATOM 701 C C . TRP A 1 90 ? -10.262 5.074 7.493 1.00 81.44 90 TRP A C 1
ATOM 703 O O . TRP A 1 90 ? -10.110 4.084 6.786 1.00 81.44 90 TRP A O 1
ATOM 713 N N . VAL A 1 91 ? -11.475 5.507 7.856 1.00 82.62 91 VAL A N 1
ATOM 714 C CA . VAL A 1 91 ? -12.731 4.833 7.470 1.00 82.62 91 VAL A CA 1
ATOM 715 C C . VAL A 1 91 ? -12.890 4.777 5.948 1.00 82.62 91 VAL A C 1
ATOM 717 O O . VAL A 1 91 ? -13.345 3.777 5.396 1.00 82.62 91 VAL A O 1
ATOM 720 N N . ASN A 1 92 ? -12.495 5.837 5.237 1.00 83.69 92 ASN A N 1
ATOM 721 C CA . ASN A 1 92 ? -12.527 5.844 3.776 1.00 83.69 92 ASN A CA 1
ATOM 722 C C . ASN A 1 92 ? -11.536 4.844 3.164 1.00 83.69 92 ASN A C 1
ATOM 724 O O . ASN A 1 92 ? -11.898 4.158 2.210 1.00 83.69 92 ASN A O 1
ATOM 728 N N . GLU A 1 93 ? -10.311 4.769 3.693 1.00 82.12 93 GLU A N 1
ATOM 729 C CA . GLU A 1 93 ? -9.280 3.823 3.249 1.00 82.12 93 GLU A CA 1
ATOM 730 C C . GLU A 1 93 ? -9.731 2.377 3.485 1.00 82.12 93 GLU A C 1
ATOM 732 O O . GLU A 1 93 ? -9.727 1.581 2.548 1.00 82.12 93 GLU A O 1
ATOM 737 N N . GLU A 1 94 ? -10.230 2.065 4.685 1.00 80.69 94 GLU A N 1
ATOM 738 C CA . GLU A 1 94 ? -10.812 0.761 5.018 1.00 80.69 94 GLU A CA 1
ATOM 739 C C . GLU A 1 94 ? -11.946 0.386 4.058 1.00 80.69 94 GLU A C 1
ATOM 741 O O . GLU A 1 94 ? -11.959 -0.714 3.502 1.00 80.69 94 GLU A O 1
ATOM 746 N N . ARG A 1 95 ? -12.893 1.306 3.830 1.00 82.75 95 ARG A N 1
ATOM 747 C CA . ARG A 1 95 ? -14.029 1.063 2.938 1.00 82.75 95 ARG A CA 1
ATOM 748 C C . ARG A 1 95 ? -13.567 0.732 1.522 1.00 82.75 95 ARG A C 1
ATOM 750 O O . ARG A 1 95 ? -14.122 -0.172 0.911 1.00 82.75 95 ARG A O 1
ATOM 757 N N . VAL A 1 96 ? -12.565 1.441 0.998 1.00 83.56 96 VAL A N 1
ATOM 758 C CA . VAL A 1 96 ? -12.013 1.151 -0.333 1.00 83.56 96 VAL A CA 1
ATOM 759 C C . VAL A 1 96 ? -11.311 -0.205 -0.342 1.00 83.56 96 VAL A C 1
ATOM 761 O O . VAL A 1 96 ? -11.615 -1.021 -1.206 1.00 83.56 96 VAL A O 1
ATOM 764 N N . ILE A 1 97 ? -10.439 -0.492 0.627 1.00 80.38 97 ILE A N 1
ATOM 765 C CA . ILE A 1 97 ? -9.698 -1.763 0.684 1.00 80.38 97 ILE A CA 1
ATOM 766 C C . ILE A 1 97 ? -10.655 -2.958 0.749 1.00 80.38 97 ILE A C 1
ATOM 768 O O . ILE A 1 97 ? -10.504 -3.890 -0.031 1.00 80.38 97 ILE A O 1
ATOM 772 N N . ARG A 1 98 ? -11.703 -2.902 1.583 1.00 77.94 98 ARG A N 1
ATOM 773 C CA . ARG A 1 98 ? -12.721 -3.967 1.672 1.00 77.94 98 ARG A CA 1
ATOM 774 C C . ARG A 1 98 ? -13.473 -4.200 0.360 1.00 77.94 98 ARG A C 1
ATOM 776 O O . ARG A 1 98 ? -13.971 -5.294 0.124 1.00 77.94 98 ARG A O 1
ATOM 783 N N . THR A 1 99 ? -13.580 -3.185 -0.499 1.00 81.06 99 THR A N 1
ATOM 784 C CA . THR A 1 99 ? -14.198 -3.348 -1.826 1.00 81.06 99 THR A CA 1
ATOM 785 C C . THR A 1 99 ? -13.249 -3.956 -2.854 1.00 81.06 99 THR A C 1
ATOM 787 O O . THR A 1 99 ? -13.715 -4.449 -3.881 1.00 81.06 99 THR A O 1
ATOM 790 N N . VAL A 1 100 ? -11.939 -3.958 -2.603 1.00 78.88 100 VAL A N 1
ATOM 791 C CA . VAL A 1 100 ? -10.905 -4.561 -3.454 1.00 78.88 100 VAL A CA 1
ATOM 792 C C . VAL A 1 100 ? -10.736 -6.025 -3.029 1.00 78.88 100 VAL A C 1
ATOM 794 O O . VAL A 1 100 ? -9.820 -6.408 -2.317 1.00 78.88 100 VAL A O 1
ATOM 797 N N . ASP A 1 101 ? -11.719 -6.835 -3.415 1.00 68.00 101 ASP A N 1
ATOM 798 C CA . ASP A 1 101 ? -11.833 -8.248 -3.048 1.00 68.00 101 ASP A CA 1
ATOM 799 C C . ASP A 1 101 ? -10.794 -9.124 -3.771 1.00 68.00 101 ASP A C 1
ATOM 801 O O . ASP A 1 101 ? -10.891 -9.312 -4.995 1.00 68.00 101 ASP A O 1
ATOM 805 N N . HIS A 1 102 ? -9.786 -9.604 -3.029 1.00 52.09 102 HIS A N 1
ATOM 806 C CA . HIS A 1 102 ? -8.813 -10.620 -3.469 1.00 52.09 102 HIS A CA 1
ATOM 807 C C . HIS A 1 102 ? -8.581 -11.748 -2.443 1.00 52.09 102 HIS A C 1
ATOM 809 O O . HIS A 1 102 ? -8.038 -12.779 -2.834 1.00 52.09 102 HIS A O 1
ATOM 815 N N . THR A 1 103 ? -8.985 -11.600 -1.171 1.00 47.06 103 THR A N 1
ATOM 816 C CA . THR A 1 103 ? -8.851 -12.657 -0.149 1.00 47.06 103 THR A CA 1
ATOM 817 C C . THR A 1 103 ? -9.817 -12.368 1.020 1.00 47.06 103 THR A C 1
ATOM 819 O O . THR A 1 103 ? -9.874 -11.228 1.475 1.00 47.06 103 THR A O 1
ATOM 822 N N . PRO A 1 104 ? -10.613 -13.343 1.494 1.00 41.12 104 PRO A N 1
ATOM 823 C CA . PRO A 1 104 ? -11.814 -13.071 2.299 1.00 41.12 104 PRO A CA 1
ATOM 824 C C . PRO A 1 104 ? -11.603 -12.709 3.783 1.00 41.12 104 PRO A C 1
ATOM 826 O O . PRO A 1 104 ? -12.564 -12.274 4.412 1.00 41.12 104 PRO A O 1
ATOM 829 N N . ASP A 1 105 ? -10.387 -12.782 4.337 1.00 48.19 105 ASP A N 1
ATOM 830 C CA . ASP A 1 105 ? -10.190 -12.712 5.801 1.00 48.19 105 ASP A CA 1
ATOM 831 C C . ASP A 1 105 ? -9.346 -11.514 6.285 1.00 48.19 105 ASP A C 1
ATOM 833 O O . ASP A 1 105 ? -8.705 -11.552 7.336 1.00 48.19 105 ASP A O 1
ATOM 837 N N . TYR A 1 106 ? -9.310 -10.420 5.519 1.00 48.34 106 TYR A N 1
ATOM 838 C CA . TYR A 1 106 ? -8.513 -9.247 5.881 1.00 48.34 106 TYR A CA 1
ATOM 839 C C . TYR A 1 106 ? -9.121 -8.462 7.048 1.00 48.34 106 TYR A C 1
ATOM 841 O O . TYR A 1 106 ? -10.113 -7.743 6.906 1.00 48.34 106 TYR A O 1
ATOM 849 N N . ILE A 1 107 ? -8.415 -8.466 8.178 1.00 55.66 107 ILE A N 1
ATOM 850 C CA . ILE A 1 107 ? -8.442 -7.321 9.088 1.00 55.66 107 ILE A CA 1
ATOM 851 C C . ILE A 1 107 ? -7.837 -6.151 8.293 1.00 55.66 107 ILE A C 1
ATOM 853 O O . ILE A 1 107 ? -6.694 -6.268 7.857 1.00 55.66 107 ILE A O 1
ATOM 857 N N . PRO A 1 108 ? -8.534 -5.016 8.100 1.00 54.59 108 PRO A N 1
ATOM 858 C CA . PRO A 1 108 ? -8.136 -3.937 7.177 1.00 54.59 108 PRO A CA 1
ATOM 859 C C . PRO A 1 108 ? -6.778 -3.279 7.481 1.00 54.59 108 PRO A C 1
ATOM 861 O O . PRO A 1 108 ? -6.289 -2.451 6.714 1.00 54.59 108 PRO A O 1
ATOM 864 N N . TYR A 1 109 ? -6.149 -3.663 8.591 1.00 65.25 109 TYR A N 1
ATOM 865 C CA . TYR A 1 109 ? -4.846 -3.191 9.045 1.00 65.25 109 TYR A CA 1
ATOM 866 C C . TYR A 1 109 ? -3.747 -4.238 8.931 1.00 65.25 109 TYR A C 1
ATOM 868 O O . TYR A 1 109 ? -2.620 -3.917 9.278 1.00 65.25 109 TYR A O 1
ATOM 876 N N . CYS A 1 110 ? -4.049 -5.455 8.478 1.00 69.94 110 CYS A N 1
ATOM 877 C CA . CYS A 1 110 ? -3.085 -6.511 8.200 1.00 69.94 110 CYS A CA 1
ATOM 878 C C . CYS A 1 110 ? -3.124 -6.809 6.701 1.00 69.94 110 CYS A C 1
ATOM 880 O O . CYS A 1 110 ? -4.119 -7.307 6.194 1.00 69.94 110 CYS A O 1
ATOM 882 N N . MET A 1 111 ? -2.047 -6.491 5.992 1.00 78.06 111 MET A N 1
ATOM 883 C CA . MET A 1 111 ? -1.868 -6.837 4.579 1.00 78.06 111 MET A CA 1
ATOM 884 C C . MET A 1 111 ? -0.827 -7.943 4.445 1.00 78.06 111 MET A C 1
ATOM 886 O O . MET A 1 111 ? -0.008 -8.122 5.347 1.00 78.06 111 MET A O 1
ATOM 890 N N . ASP A 1 112 ? -0.797 -8.641 3.314 1.00 81.06 112 ASP A N 1
ATOM 891 C CA . ASP A 1 112 ? 0.251 -9.627 3.057 1.00 81.06 112 ASP A CA 1
ATOM 892 C C . ASP A 1 112 ? 1.634 -8.972 3.043 1.00 81.06 112 ASP A C 1
ATOM 894 O O . ASP A 1 112 ? 1.850 -7.894 2.474 1.00 81.06 112 ASP A O 1
ATOM 898 N N . TYR A 1 113 ? 2.604 -9.634 3.671 1.00 81.94 113 TYR A N 1
ATOM 899 C CA . TYR A 1 113 ? 3.985 -9.184 3.604 1.00 81.94 113 TYR A CA 1
ATOM 900 C C . TYR A 1 113 ? 4.624 -9.568 2.272 1.00 81.94 113 TYR A C 1
ATOM 902 O O . TYR A 1 113 ? 4.869 -10.739 1.993 1.00 81.94 113 TYR A O 1
ATOM 910 N N . LEU A 1 114 ? 4.970 -8.555 1.478 1.00 81.62 114 LEU A N 1
ATOM 911 C CA . LEU A 1 114 ? 5.778 -8.719 0.276 1.00 81.62 114 LEU A CA 1
ATOM 912 C C . LEU A 1 114 ? 7.265 -8.556 0.638 1.00 81.62 114 LEU A C 1
ATOM 914 O O . LEU A 1 114 ? 7.690 -7.447 0.973 1.00 81.62 114 LEU A O 1
ATOM 918 N N . PRO A 1 115 ? 8.093 -9.616 0.556 1.00 82.56 115 PRO A N 1
ATOM 919 C CA . PRO A 1 115 ? 9.519 -9.557 0.882 1.00 82.56 115 PRO A CA 1
ATOM 920 C C . PRO A 1 115 ? 10.354 -8.945 -0.257 1.00 82.56 115 PRO A C 1
ATOM 922 O O . PRO A 1 115 ? 11.515 -9.305 -0.445 1.00 82.56 115 PRO A O 1
ATOM 925 N N . TYR A 1 116 ? 9.767 -8.031 -1.029 1.00 84.00 116 TYR A N 1
ATOM 926 C CA . TYR A 1 116 ? 10.384 -7.406 -2.191 1.00 84.00 116 TYR A CA 1
ATOM 927 C C . TYR A 1 116 ? 10.399 -5.888 -2.020 1.00 84.0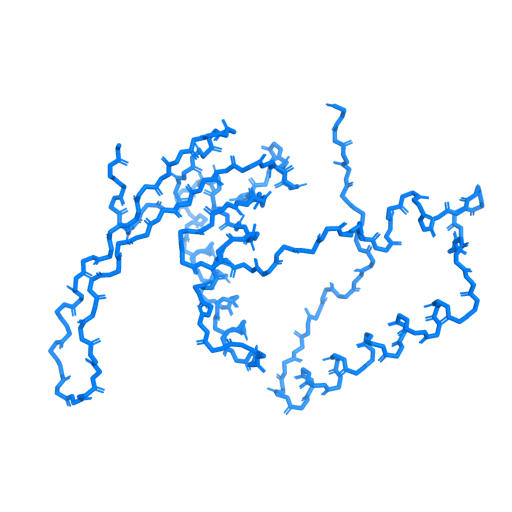0 116 TYR A C 1
ATOM 929 O O . TYR A 1 116 ? 9.440 -5.321 -1.492 1.00 84.00 116 TYR A O 1
ATOM 937 N N . PRO A 1 117 ? 11.480 -5.217 -2.441 1.00 81.00 117 PRO A N 1
ATOM 938 C CA . PRO A 1 117 ? 11.535 -3.768 -2.395 1.00 81.00 117 PRO A CA 1
ATOM 939 C C . PRO A 1 117 ? 10.585 -3.141 -3.425 1.00 81.00 117 PRO A C 1
ATOM 941 O O . PRO A 1 117 ? 10.234 -3.765 -4.429 1.00 81.00 117 PRO A O 1
ATOM 944 N N . ASP A 1 118 ? 10.211 -1.884 -3.189 1.00 84.75 118 ASP A N 1
ATOM 945 C CA . ASP A 1 118 ? 9.488 -1.075 -4.168 1.00 84.75 118 ASP A CA 1
ATOM 946 C C . ASP A 1 118 ? 10.303 -0.861 -5.460 1.00 84.75 118 ASP A C 1
ATOM 948 O O . ASP A 1 118 ? 11.519 -1.067 -5.507 1.00 84.75 118 ASP A O 1
ATOM 952 N N . LEU A 1 119 ? 9.626 -0.442 -6.532 1.00 86.31 119 LEU A N 1
ATOM 953 C CA . LEU A 1 119 ? 10.245 -0.237 -7.847 1.00 86.31 119 LEU A CA 1
ATOM 954 C C . LEU A 1 119 ? 11.232 0.937 -7.889 1.00 86.31 119 LEU A C 1
ATOM 956 O O . LEU A 1 119 ? 11.960 1.074 -8.868 1.00 86.31 119 LEU A O 1
ATOM 960 N N 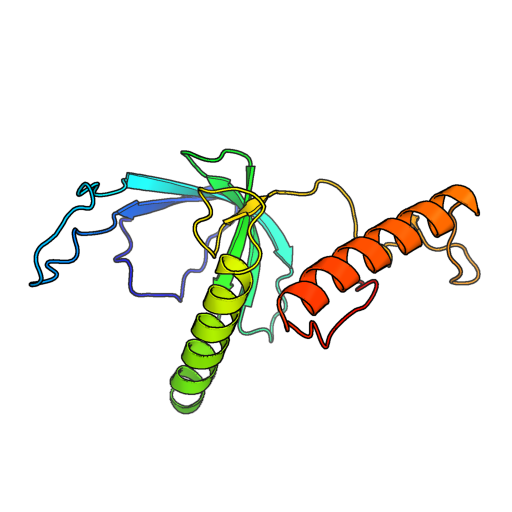. ALA A 1 120 ? 11.265 1.787 -6.864 1.00 85.38 120 ALA A N 1
ATOM 961 C CA . ALA A 1 120 ? 12.214 2.886 -6.758 1.00 85.38 120 ALA A CA 1
ATOM 962 C C . ALA A 1 120 ? 13.402 2.568 -5.834 1.00 85.38 120 ALA A C 1
ATOM 964 O O . ALA A 1 120 ? 14.234 3.446 -5.564 1.00 85.38 120 ALA A O 1
ATOM 965 N N . ALA A 1 121 ? 13.506 1.331 -5.351 1.00 85.50 121 ALA A N 1
ATOM 966 C CA . ALA A 1 121 ? 14.666 0.867 -4.621 1.00 85.50 121 ALA A CA 1
ATOM 967 C C . ALA A 1 121 ? 15.903 0.835 -5.520 1.00 85.50 121 ALA A C 1
ATOM 969 O O . ALA A 1 121 ? 15.820 0.594 -6.723 1.00 85.50 121 ALA A O 1
ATOM 970 N N . SER A 1 122 ? 17.075 1.032 -4.914 1.00 84.56 122 SER A N 1
ATOM 971 C CA . SER A 1 122 ? 18.352 1.084 -5.634 1.00 84.56 122 SER A CA 1
ATOM 972 C C . SER A 1 122 ? 18.642 -0.173 -6.455 1.00 84.56 122 SER A C 1
ATOM 974 O O . SER A 1 122 ? 19.313 -0.082 -7.469 1.00 84.56 122 SER A O 1
ATOM 976 N N . THR A 1 123 ? 18.105 -1.334 -6.074 1.00 87.81 123 THR A N 1
ATOM 977 C CA . THR A 1 123 ? 18.234 -2.578 -6.851 1.00 87.81 123 THR A CA 1
ATOM 978 C C . THR A 1 123 ? 17.598 -2.489 -8.244 1.00 87.81 123 THR A C 1
ATOM 980 O O . THR A 1 123 ? 18.022 -3.201 -9.148 1.00 87.81 123 THR A O 1
ATOM 983 N N . TRP A 1 124 ? 16.601 -1.619 -8.431 1.00 88.69 124 TRP A N 1
ATOM 984 C CA . TRP A 1 124 ? 15.905 -1.410 -9.703 1.00 88.69 124 TRP A CA 1
ATOM 985 C C . TRP A 1 124 ? 16.380 -0.167 -10.457 1.00 88.69 124 TRP A C 1
ATOM 987 O O . TRP A 1 124 ? 15.815 0.145 -11.504 1.00 88.69 124 TRP A O 1
ATOM 997 N N . ILE A 1 125 ? 17.393 0.538 -9.949 1.00 89.38 125 ILE A N 1
ATOM 998 C CA . ILE A 1 125 ? 17.872 1.805 -10.501 1.00 89.38 125 ILE A CA 1
ATOM 999 C C . ILE A 1 125 ? 19.364 1.692 -10.831 1.00 89.38 125 ILE A C 1
ATOM 1001 O O . ILE A 1 125 ? 20.166 1.323 -9.977 1.00 89.38 125 ILE A O 1
ATOM 1005 N N . ASP A 1 126 ? 19.742 2.019 -12.065 1.00 88.44 126 ASP A N 1
ATOM 1006 C CA . ASP A 1 126 ? 21.135 2.019 -12.509 1.00 88.44 126 ASP A CA 1
ATOM 1007 C C . ASP A 1 126 ? 21.878 3.319 -12.130 1.00 88.44 126 ASP A C 1
ATOM 1009 O O . ASP A 1 126 ? 21.331 4.233 -11.506 1.00 88.44 126 ASP A O 1
ATOM 1013 N N . SER A 1 127 ? 23.155 3.426 -12.511 1.00 87.25 127 SER A N 1
ATOM 1014 C CA . SER A 1 127 ? 23.971 4.621 -12.245 1.00 87.25 127 SER A CA 1
ATOM 1015 C C . SER A 1 127 ? 23.457 5.891 -12.938 1.00 87.25 127 SER A C 1
ATOM 1017 O O . SER A 1 127 ? 23.769 6.993 -12.490 1.00 87.25 127 SER A O 1
ATOM 1019 N N . GLY A 1 128 ? 22.659 5.756 -13.998 1.00 87.94 128 GLY A N 1
ATOM 1020 C CA . GLY A 1 128 ? 22.014 6.853 -14.714 1.00 87.94 128 GLY A CA 1
ATOM 1021 C C . GLY A 1 128 ? 20.654 7.253 -14.139 1.00 87.94 128 GLY A C 1
ATOM 1022 O O . GLY A 1 128 ? 20.012 8.142 -14.689 1.00 87.94 128 GLY A O 1
ATOM 1023 N N . SER A 1 129 ? 20.219 6.646 -13.029 1.00 85.31 129 SER A N 1
ATOM 1024 C CA . SER A 1 129 ? 18.865 6.790 -12.477 1.00 85.31 129 SER A CA 1
ATOM 1025 C C . SER A 1 129 ? 17.749 6.230 -13.372 1.00 85.31 129 SER A C 1
ATOM 1027 O O . SER A 1 129 ? 16.588 6.616 -13.220 1.00 85.31 129 SER A O 1
ATOM 1029 N N . TYR A 1 130 ? 18.075 5.305 -14.276 1.00 87.75 130 TYR A N 1
ATOM 1030 C CA . TYR A 1 130 ? 17.112 4.589 -15.109 1.00 87.75 130 TYR A CA 1
ATOM 1031 C C . TYR A 1 130 ? 16.775 3.223 -14.518 1.00 87.75 130 TYR A C 1
ATOM 1033 O O . TYR A 1 130 ? 17.457 2.716 -13.630 1.00 87.75 130 TYR A O 1
ATOM 1041 N N . PHE A 1 131 ? 15.694 2.620 -15.010 1.00 88.88 131 PHE A N 1
ATOM 1042 C CA . PHE A 1 131 ? 15.314 1.269 -14.623 1.00 88.88 131 PHE A CA 1
ATOM 1043 C C . PHE A 1 131 ? 16.407 0.267 -15.025 1.00 88.88 131 PHE A C 1
ATOM 1045 O O . PHE A 1 131 ? 16.692 0.105 -16.207 1.00 88.88 131 PHE A O 1
ATOM 1052 N N . ALA A 1 132 ? 16.984 -0.428 -14.045 1.00 92.50 132 ALA A N 1
ATOM 1053 C CA . ALA A 1 132 ? 18.084 -1.377 -14.242 1.00 92.50 132 ALA A CA 1
ATOM 1054 C C . ALA A 1 132 ? 17.635 -2.765 -14.746 1.00 92.50 132 ALA A C 1
ATOM 1056 O O . ALA A 1 132 ? 18.467 -3.640 -14.987 1.00 92.50 132 ALA A O 1
ATOM 1057 N N . GLY A 1 133 ? 16.325 -3.016 -14.846 1.00 89.50 133 GLY A N 1
ATOM 1058 C CA . GLY A 1 133 ? 15.787 -4.299 -15.298 1.00 89.50 133 GLY A CA 1
ATOM 1059 C C . GLY A 1 133 ? 15.760 -4.451 -16.823 1.00 89.50 133 GLY A C 1
ATOM 1060 O O . GLY A 1 133 ? 16.005 -3.518 -17.580 1.00 89.50 133 GLY A O 1
ATOM 1061 N N . THR A 1 134 ? 15.420 -5.652 -17.290 1.00 94.12 134 THR A N 1
ATOM 1062 C CA . THR A 1 134 ? 15.260 -5.934 -18.721 1.00 94.12 134 THR A CA 1
ATOM 1063 C C . THR A 1 134 ? 13.950 -5.353 -19.261 1.00 94.12 134 THR A C 1
ATOM 1065 O O . THR A 1 134 ? 13.023 -5.043 -18.506 1.00 94.12 134 THR A O 1
ATOM 1068 N N . LEU A 1 135 ? 13.828 -5.278 -20.590 1.00 94.50 135 LEU A N 1
ATOM 1069 C CA . LEU A 1 135 ? 12.565 -4.928 -21.248 1.00 94.50 135 LEU A CA 1
ATOM 1070 C C . LEU A 1 135 ? 11.418 -5.875 -20.851 1.00 94.50 135 LEU A C 1
ATOM 1072 O O . LEU A 1 135 ? 10.278 -5.432 -20.708 1.00 94.50 135 LEU A O 1
ATOM 1076 N N . ASP A 1 136 ? 11.713 -7.160 -20.638 1.00 96.12 136 ASP A N 1
ATOM 1077 C CA . ASP A 1 136 ? 10.733 -8.139 -20.159 1.00 96.12 136 ASP A CA 1
ATOM 1078 C C . ASP A 1 136 ? 10.235 -7.796 -18.745 1.00 96.12 136 ASP A C 1
ATOM 1080 O O . ASP A 1 136 ? 9.025 -7.709 -18.524 1.00 96.12 136 ASP A O 1
ATOM 1084 N N . HIS A 1 137 ? 11.144 -7.476 -17.812 1.00 92.31 137 HIS A N 1
ATOM 1085 C CA . HIS A 1 137 ? 10.768 -7.021 -16.469 1.00 92.31 137 HIS A CA 1
ATOM 1086 C C . HIS A 1 137 ? 9.881 -5.773 -16.523 1.00 92.31 137 HIS A C 1
ATOM 1088 O O . HIS A 1 137 ? 8.831 -5.738 -15.878 1.00 92.31 137 HIS A O 1
ATOM 1094 N N . ALA A 1 138 ? 10.266 -4.773 -17.322 1.00 92.50 138 ALA A N 1
ATOM 1095 C CA . ALA A 1 138 ? 9.492 -3.545 -17.488 1.00 92.50 138 ALA A CA 1
ATOM 1096 C C . ALA A 1 138 ? 8.091 -3.831 -18.053 1.00 92.50 138 ALA A C 1
ATOM 1098 O O . ALA A 1 138 ? 7.089 -3.351 -17.522 1.00 92.50 138 ALA A O 1
ATOM 1099 N N . THR A 1 139 ? 8.011 -4.671 -19.087 1.00 95.31 139 THR A N 1
ATOM 1100 C CA . THR A 1 139 ? 6.747 -5.068 -19.722 1.00 95.31 139 THR A CA 1
ATOM 1101 C C . THR A 1 139 ? 5.841 -5.803 -18.740 1.00 95.31 139 THR A C 1
ATOM 1103 O O . THR A 1 139 ? 4.641 -5.530 -18.676 1.00 95.31 139 THR A O 1
ATOM 1106 N N . ARG A 1 140 ? 6.400 -6.723 -17.949 1.00 93.25 140 ARG A N 1
ATOM 1107 C CA . ARG A 1 140 ? 5.656 -7.480 -16.941 1.00 93.25 140 ARG A CA 1
ATOM 1108 C C . ARG A 1 140 ? 5.096 -6.567 -15.854 1.00 93.25 140 ARG A C 1
ATOM 1110 O O . ARG A 1 140 ? 3.906 -6.656 -15.563 1.00 93.25 140 ARG A O 1
ATOM 1117 N N . VAL A 1 141 ? 5.919 -5.677 -15.298 1.00 91.00 141 VAL A N 1
ATOM 1118 C CA . VAL A 1 141 ? 5.490 -4.694 -14.291 1.00 91.00 141 VAL A CA 1
ATOM 1119 C C . VAL A 1 141 ? 4.381 -3.805 -14.848 1.00 91.00 141 VAL A C 1
ATOM 1121 O O . VAL A 1 141 ? 3.333 -3.665 -14.222 1.00 91.00 141 VAL A O 1
ATOM 1124 N N . PHE A 1 142 ? 4.566 -3.265 -16.054 1.00 92.94 142 PHE A N 1
ATOM 1125 C CA . PHE A 1 142 ? 3.574 -2.402 -16.685 1.00 92.94 142 PHE A CA 1
ATOM 1126 C C . PHE A 1 142 ? 2.241 -3.125 -16.917 1.00 92.94 142 PHE A C 1
ATOM 1128 O O . PHE A 1 142 ? 1.188 -2.585 -16.587 1.00 92.94 142 PHE A O 1
ATOM 1135 N N . ARG A 1 143 ? 2.266 -4.369 -17.416 1.00 95.06 143 ARG A N 1
ATOM 1136 C CA . ARG A 1 143 ? 1.054 -5.187 -17.601 1.00 95.06 143 ARG A CA 1
ATOM 1137 C C . ARG A 1 143 ? 0.334 -5.461 -16.283 1.00 95.06 143 ARG A C 1
ATOM 1139 O O . ARG A 1 143 ? -0.886 -5.357 -16.236 1.00 95.06 143 ARG A O 1
ATOM 1146 N N . GLN A 1 144 ? 1.072 -5.786 -15.223 1.00 91.31 144 GLN A N 1
ATOM 1147 C CA . GLN A 1 144 ? 0.493 -6.021 -13.898 1.00 91.31 144 GLN A CA 1
ATOM 1148 C C . GLN A 1 144 ? -0.143 -4.747 -13.329 1.00 91.31 144 GLN A C 1
ATOM 1150 O O . GLN A 1 144 ? -1.273 -4.793 -12.852 1.00 91.31 144 GLN A O 1
ATOM 1155 N N . MET A 1 145 ? 0.533 -3.599 -13.449 1.00 92.62 145 MET A N 1
ATOM 1156 C CA . MET A 1 145 ? -0.022 -2.303 -13.045 1.00 92.62 145 MET A CA 1
ATOM 1157 C C . MET A 1 145 ? -1.280 -1.951 -13.846 1.00 92.62 145 MET A C 1
ATOM 1159 O O . MET A 1 145 ? -2.287 -1.571 -13.258 1.00 92.62 145 MET A O 1
ATOM 1163 N N . ALA A 1 146 ? -1.251 -2.110 -15.172 1.00 94.12 146 ALA A N 1
ATOM 1164 C CA . ALA A 1 146 ? -2.399 -1.838 -16.033 1.00 94.12 146 ALA A CA 1
ATOM 1165 C C . ALA A 1 146 ? -3.592 -2.743 -15.694 1.00 94.12 146 ALA A C 1
ATOM 1167 O O . ALA A 1 146 ? -4.708 -2.252 -15.570 1.00 94.12 146 ALA A O 1
ATOM 1168 N N . SER A 1 147 ? -3.354 -4.039 -15.472 1.00 93.25 147 SER A N 1
ATOM 1169 C CA . SER A 1 147 ? -4.395 -4.989 -15.067 1.00 93.25 147 SER A CA 1
ATOM 1170 C C . SER A 1 147 ? -5.002 -4.646 -13.704 1.00 93.25 147 SER A C 1
ATOM 1172 O O . SER A 1 147 ? -6.217 -4.736 -13.543 1.00 93.25 147 SER A O 1
ATOM 1174 N N . ALA A 1 148 ? -4.188 -4.225 -12.731 1.00 89.81 148 ALA A N 1
ATOM 1175 C CA . ALA A 1 148 ? -4.688 -3.789 -11.429 1.00 89.81 148 ALA A CA 1
ATOM 1176 C C . ALA A 1 148 ? -5.541 -2.514 -11.546 1.00 89.81 148 ALA A C 1
ATOM 1178 O O . ALA A 1 148 ? -6.584 -2.402 -10.906 1.00 89.81 148 ALA A O 1
ATOM 1179 N N . LEU A 1 149 ? -5.131 -1.561 -12.388 1.00 92.62 149 LEU A N 1
ATOM 1180 C CA . LEU A 1 149 ? -5.901 -0.341 -12.636 1.00 92.62 149 LEU A CA 1
ATOM 1181 C C . LEU A 1 149 ? -7.212 -0.616 -13.364 1.00 92.62 149 LEU A C 1
ATOM 1183 O O . LEU A 1 149 ? -8.227 -0.031 -13.000 1.00 92.62 149 LEU A O 1
ATOM 1187 N N . ASP A 1 150 ? -7.207 -1.519 -14.341 1.00 94.00 150 ASP A N 1
ATOM 1188 C CA . ASP A 1 150 ? -8.416 -1.949 -15.040 1.00 94.00 150 ASP A CA 1
ATOM 1189 C C . ASP A 1 150 ? -9.437 -2.549 -14.060 1.00 94.00 150 ASP A C 1
ATOM 1191 O O . ASP A 1 150 ? -10.598 -2.138 -14.031 1.00 94.00 150 ASP A O 1
ATOM 1195 N N . TYR A 1 151 ? -8.978 -3.410 -13.144 1.00 91.38 151 TYR A N 1
ATOM 1196 C CA . TYR A 1 151 ? -9.809 -3.935 -12.060 1.00 91.38 151 TYR A CA 1
ATOM 1197 C C . TYR A 1 151 ? -10.397 -2.821 -11.174 1.00 91.38 151 TYR A C 1
ATOM 1199 O O . TYR A 1 151 ? -11.604 -2.802 -10.913 1.00 91.38 151 TYR A O 1
ATOM 1207 N N . LEU A 1 152 ? -9.568 -1.874 -10.714 1.00 90.00 152 LEU A N 1
ATOM 1208 C CA . LEU A 1 152 ? -10.023 -0.764 -9.8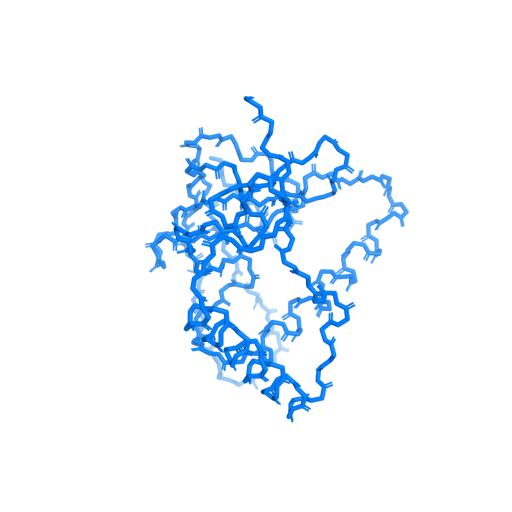65 1.00 90.00 152 LEU A CA 1
ATOM 1209 C C . LEU A 1 152 ? -11.042 0.122 -10.592 1.00 90.00 152 LEU A C 1
ATOM 1211 O O . LEU A 1 152 ? -12.070 0.489 -10.016 1.00 90.00 152 LEU A O 1
ATOM 1215 N N . HIS A 1 153 ? -10.803 0.418 -11.869 1.00 94.06 153 HIS A N 1
ATOM 1216 C CA . HIS A 1 153 ? -11.723 1.185 -12.701 1.00 94.06 153 HIS A CA 1
ATOM 1217 C C . HIS A 1 153 ? -13.047 0.447 -12.923 1.00 94.06 153 HIS A C 1
ATOM 1219 O O . HIS A 1 153 ? -14.103 1.077 -12.837 1.00 94.06 153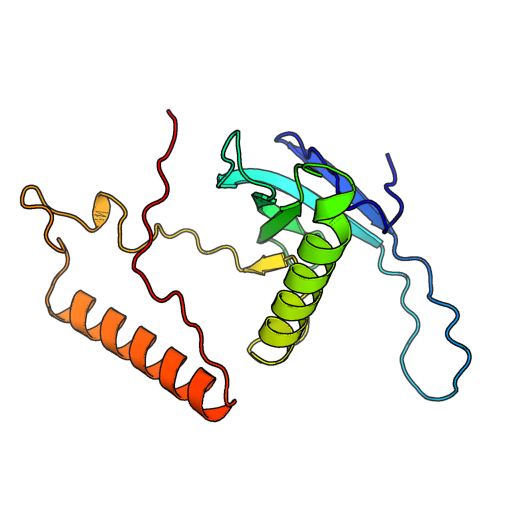 HIS A O 1
ATOM 1225 N N . GLY A 1 154 ? -13.024 -0.879 -13.095 1.00 92.62 154 GLY A N 1
ATOM 1226 C CA . GLY A 1 154 ? -14.228 -1.716 -13.130 1.00 92.62 154 GLY A CA 1
ATOM 1227 C C . GLY A 1 154 ? -15.080 -1.598 -11.859 1.00 92.62 154 GLY A C 1
ATOM 1228 O O . GLY A 1 154 ? -16.308 -1.663 -11.918 1.00 92.62 154 GLY A O 1
ATOM 1229 N N . LYS A 1 155 ? -14.446 -1.315 -10.714 1.00 90.50 155 LYS A N 1
ATOM 1230 C CA . LYS A 1 155 ? -15.108 -1.030 -9.429 1.00 90.50 155 LYS A CA 1
ATOM 1231 C C . LYS A 1 155 ? -15.423 0.450 -9.191 1.00 90.50 155 LYS A C 1
ATOM 1233 O O . LYS A 1 155 ? -15.918 0.797 -8.122 1.00 90.50 155 LYS A O 1
ATOM 1238 N N . LYS A 1 156 ? -15.185 1.324 -10.176 1.00 92.69 156 LYS A N 1
ATOM 1239 C CA . LYS A 1 156 ? -15.338 2.789 -10.074 1.00 92.69 156 LYS A CA 1
ATOM 1240 C C . LYS A 1 156 ? -14.452 3.412 -8.984 1.00 92.69 156 LYS A C 1
ATOM 1242 O O . LYS A 1 156 ? -14.825 4.410 -8.370 1.00 92.69 156 LYS A O 1
ATOM 1247 N N . ILE A 1 157 ? -13.278 2.828 -8.747 1.00 90.44 157 ILE A N 1
ATOM 1248 C CA . ILE A 1 157 ? -12.287 3.302 -7.777 1.00 90.44 157 ILE A CA 1
ATOM 1249 C C . ILE A 1 157 ? -11.146 3.983 -8.533 1.00 90.44 157 ILE A C 1
ATOM 1251 O O . ILE A 1 157 ? -10.555 3.404 -9.442 1.00 90.44 157 ILE A O 1
ATOM 1255 N N . LEU A 1 158 ? -10.809 5.208 -8.129 1.00 90.25 158 LEU A N 1
ATOM 1256 C CA . LEU A 1 158 ? -9.641 5.938 -8.624 1.00 90.25 158 LEU A CA 1
ATOM 1257 C C . LEU A 1 158 ? -8.539 5.911 -7.560 1.00 90.25 158 LEU A C 1
ATOM 1259 O O . LEU A 1 158 ? -8.746 6.399 -6.450 1.00 90.25 158 LEU A O 1
ATOM 1263 N N . HIS A 1 159 ? -7.362 5.368 -7.892 1.00 86.00 159 HIS A N 1
ATOM 1264 C CA . HIS A 1 159 ? -6.240 5.275 -6.944 1.00 86.00 159 HIS A CA 1
ATOM 1265 C C . HIS A 1 159 ? -5.618 6.648 -6.616 1.00 86.00 159 HIS A C 1
ATOM 1267 O O . HIS A 1 159 ? -5.191 6.882 -5.490 1.00 86.00 159 HIS A O 1
ATOM 1273 N N . ASN A 1 160 ? -5.555 7.565 -7.592 1.00 87.94 160 ASN A N 1
ATOM 1274 C CA . ASN A 1 160 ? -5.045 8.947 -7.487 1.00 87.94 160 ASN A CA 1
ATOM 1275 C C . ASN A 1 160 ? -3.574 9.147 -7.047 1.00 87.94 160 ASN A C 1
ATOM 1277 O O . ASN A 1 160 ? -3.055 10.245 -7.217 1.00 87.94 160 ASN A O 1
ATOM 1281 N N . ASP A 1 161 ? -2.880 8.128 -6.528 1.00 85.81 161 ASP A N 1
ATOM 1282 C CA . ASP A 1 161 ? -1.477 8.234 -6.071 1.00 85.81 161 ASP A CA 1
ATOM 1283 C C . ASP A 1 161 ? -0.563 7.117 -6.625 1.00 85.81 161 ASP A C 1
ATOM 1285 O O . ASP A 1 161 ? 0.190 6.477 -5.888 1.00 85.81 161 ASP A O 1
ATOM 1289 N N . ILE A 1 162 ? -0.668 6.815 -7.926 1.00 86.81 162 ILE A N 1
ATOM 1290 C CA . ILE A 1 162 ? 0.130 5.760 -8.580 1.00 86.81 162 ILE A CA 1
ATOM 1291 C C . ILE A 1 162 ? 1.567 6.251 -8.775 1.00 86.81 162 ILE A C 1
ATOM 1293 O O . ILE A 1 162 ? 1.809 7.207 -9.510 1.00 86.81 162 ILE A O 1
ATOM 1297 N N . LYS A 1 163 ? 2.533 5.586 -8.136 1.00 84.88 163 LYS A N 1
ATOM 1298 C CA . LYS A 1 163 ? 3.965 5.909 -8.236 1.00 84.88 163 LYS A CA 1
ATOM 1299 C C . LYS A 1 163 ? 4.836 4.735 -7.793 1.00 84.88 163 LYS A C 1
ATOM 1301 O O . LYS A 1 163 ? 4.426 3.954 -6.942 1.00 84.88 163 LYS A O 1
ATOM 1306 N N . ALA A 1 164 ? 6.077 4.673 -8.273 1.00 76.31 164 ALA A N 1
ATOM 1307 C CA . ALA A 1 164 ? 7.063 3.622 -7.964 1.00 76.31 164 ALA A CA 1
ATOM 1308 C C . ALA A 1 164 ? 7.607 3.627 -6.508 1.00 76.31 164 ALA A C 1
ATOM 1310 O O . ALA A 1 164 ? 8.600 2.977 -6.229 1.00 76.31 164 ALA A O 1
ATOM 1311 N N . ARG A 1 165 ? 6.979 4.405 -5.613 1.00 64.94 165 ARG A N 1
ATOM 1312 C CA . ARG A 1 165 ? 7.505 5.109 -4.421 1.00 64.94 165 ARG A CA 1
ATOM 1313 C C . ARG A 1 165 ? 8.766 4.534 -3.749 1.00 64.94 165 ARG A C 1
ATOM 1315 O O . ARG A 1 165 ? 8.706 3.452 -3.207 1.00 64.94 165 ARG A O 1
ATOM 1322 N N . LYS A 1 166 ? 9.787 5.394 -3.597 1.00 53.03 166 LYS A N 1
ATOM 1323 C CA . LYS A 1 166 ? 11.013 5.233 -2.788 1.00 53.03 166 LYS A CA 1
ATOM 1324 C C . LYS A 1 166 ? 10.756 5.632 -1.329 1.00 53.03 166 LYS A C 1
ATOM 1326 O O . LYS A 1 166 ? 10.397 6.787 -1.073 1.00 53.03 166 LYS A O 1
ATOM 1331 N N . HIS A 1 167 ? 10.973 4.742 -0.364 1.00 51.78 167 HIS A N 1
ATOM 1332 C CA . HIS A 1 167 ? 11.105 5.134 1.046 1.00 51.78 167 HIS A CA 1
ATOM 1333 C C . HIS A 1 167 ? 12.586 5.399 1.382 1.00 51.78 167 HIS A C 1
ATOM 1335 O O . HIS A 1 167 ? 13.425 4.551 1.083 1.00 51.78 167 HIS A O 1
ATOM 1341 N N . PRO A 1 168 ? 12.961 6.543 1.995 1.00 38.28 168 PRO A N 1
ATOM 1342 C CA . PRO A 1 168 ? 14.307 6.696 2.530 1.00 38.28 168 PRO A CA 1
ATOM 1343 C C . PRO A 1 168 ? 14.461 5.732 3.711 1.00 38.28 168 PRO A C 1
ATOM 1345 O O . PRO A 1 168 ? 13.857 5.931 4.765 1.00 38.28 168 PRO A O 1
ATOM 1348 N N . LEU A 1 169 ? 15.248 4.674 3.518 1.00 34.19 169 LEU A N 1
ATOM 1349 C CA . LEU A 1 169 ? 15.850 3.941 4.624 1.00 34.19 169 LEU A CA 1
ATOM 1350 C C . LEU A 1 169 ? 16.707 4.958 5.383 1.00 34.19 169 LEU A C 1
ATOM 1352 O O . LEU A 1 169 ? 17.661 5.493 4.817 1.00 34.19 169 LEU A O 1
ATOM 1356 N N . GLN A 1 170 ? 16.339 5.286 6.621 1.00 30.91 170 GLN A N 1
ATOM 1357 C CA . GLN A 1 170 ? 17.356 5.812 7.522 1.00 30.91 170 GLN A CA 1
ATOM 1358 C C . GLN A 1 170 ? 18.300 4.654 7.888 1.00 30.91 170 GLN A C 1
ATOM 1360 O O . GLN A 1 170 ? 17.816 3.521 7.996 1.00 30.91 170 GLN A O 1
ATOM 1365 N N . PRO A 1 171 ? 19.614 4.926 7.984 1.00 31.64 171 PRO A N 1
ATOM 1366 C CA . PRO A 1 171 ? 20.620 3.943 8.379 1.00 31.64 171 PRO A CA 1
ATOM 1367 C C . PRO A 1 171 ? 20.336 3.330 9.754 1.00 31.64 171 PRO A C 1
ATOM 1369 O O . PRO A 1 171 ? 19.718 4.018 10.601 1.00 31.64 171 PRO A O 1
#